Protein AF-A0A0B6Y2R8-F1 (afdb_monomer_lite)

Radius of gyration: 32.79 Å; chains: 1; bounding box: 65×23×87 Å

InterPro domains:
  IPR002777 Prefoldin beta-like [PF01920] (28-88)
  IPR009053 Prefoldin [G3DSA:1.10.287.370] (26-90)

Secondary structure (DSSP, 8-state):
-HHHHHHHHHHHHHHHHHHHHHHHHHHHHHHHHHHHHHHHHHHHHHHHHHHHHHHHHHHHHHHHHTS-TT--EEEEETTEEEEE-HHHH-

pLDDT: mean 90.96, std 8.88, range [57.44, 98.25]

Sequence (90 aa):
TWYKRLSKKMMQLQGNAKLEELQILYTEKLKAVDALQKESESFIKNKEQLETQKTENEMVQKEFELLDSDAVVYKLIGPSLLKQDLVESK

Organism: NCBI:txid1028688

Foldseek 3Di:
DVVVVVVVVVVVVVVVVVVVVVVVVVVVVVVVVVVVVVVVVVVVVVVVVVVVVVVVLVVVVVVLVVDDPPDWDWDDDPPDTDTDDSVVSD

Structure (mmCIF, N/CA/C/O backbone):
data_AF-A0A0B6Y2R8-F1
#
_entry.id   AF-A0A0B6Y2R8-F1
#
loop_
_atom_site.group_PDB
_atom_site.id
_atom_site.type_symbol
_atom_site.label_atom_id
_atom_site.label_alt_id
_atom_site.label_comp_id
_atom_site.label_asym_id
_atom_site.label_entity_id
_atom_site.label_seq_id
_atom_site.pdbx_PDB_ins_code
_atom_site.Cartn_x
_atom_site.Cartn_y
_atom_site.Cartn_z
_atom_site.occupancy
_atom_site.B_iso_or_equiv
_atom_site.auth_seq_id
_atom_site.auth_comp_id
_atom_site.auth_asym_id
_atom_site.auth_atom_id
_atom_site.pdbx_PDB_model_num
ATOM 1 N N . THR A 1 1 ? 37.456 2.190 -52.899 1.00 85.44 1 THR A N 1
ATOM 2 C CA . THR A 1 1 ? 36.297 2.066 -53.807 1.00 85.44 1 THR A CA 1
ATOM 3 C C . THR A 1 1 ? 35.019 2.418 -53.068 1.00 85.44 1 THR A C 1
ATOM 5 O O . THR A 1 1 ? 34.976 2.295 -51.845 1.00 85.44 1 THR A O 1
ATOM 8 N N . TRP A 1 2 ? 33.997 2.882 -53.789 1.00 88.00 2 TRP A N 1
ATOM 9 C CA . TRP A 1 2 ? 32.694 3.281 -53.239 1.00 88.00 2 TRP A CA 1
ATOM 10 C C . TRP A 1 2 ? 32.028 2.170 -52.405 1.00 88.00 2 TRP A C 1
ATOM 12 O O . TRP A 1 2 ? 31.524 2.446 -51.320 1.00 88.00 2 TRP A O 1
ATOM 22 N N . TYR A 1 3 ? 32.192 0.907 -52.815 1.00 89.25 3 TYR A N 1
ATOM 23 C CA . TYR A 1 3 ? 31.728 -0.273 -52.073 1.00 89.25 3 TYR A CA 1
ATOM 24 C C . TYR A 1 3 ? 32.228 -0.332 -50.617 1.00 89.25 3 TYR A C 1
ATOM 26 O O . TYR A 1 3 ? 31.440 -0.537 -49.698 1.00 89.25 3 TYR A O 1
ATOM 34 N N . LYS A 1 4 ? 33.522 -0.064 -50.370 1.00 94.81 4 LYS A N 1
ATOM 35 C CA . LYS A 1 4 ? 34.080 -0.063 -49.002 1.00 94.81 4 LYS A CA 1
ATOM 36 C C . LYS A 1 4 ? 33.469 1.041 -48.126 1.00 94.81 4 LYS A C 1
ATOM 38 O O . LYS A 1 4 ? 33.279 0.840 -46.931 1.00 94.81 4 LYS A O 1
ATOM 43 N N . ARG A 1 5 ? 33.150 2.203 -48.712 1.00 95.19 5 ARG A N 1
ATOM 44 C CA . ARG A 1 5 ? 32.504 3.320 -47.996 1.00 95.19 5 ARG A CA 1
ATOM 45 C C . ARG A 1 5 ? 31.042 3.004 -47.680 1.00 95.19 5 ARG A C 1
ATOM 47 O O . ARG A 1 5 ? 30.607 3.259 -46.562 1.00 95.19 5 ARG A O 1
ATOM 54 N N . LEU A 1 6 ? 30.321 2.415 -48.634 1.00 94.19 6 LEU A N 1
ATOM 55 C CA . LEU A 1 6 ? 28.940 1.979 -48.442 1.00 94.19 6 LEU A CA 1
ATOM 56 C C . LEU A 1 6 ? 28.844 0.902 -47.354 1.00 94.19 6 LEU A C 1
ATOM 58 O O . LEU A 1 6 ? 28.056 1.049 -46.429 1.00 94.19 6 LEU A O 1
ATOM 62 N N . SER A 1 7 ? 29.709 -0.113 -47.403 1.00 94.75 7 SER A N 1
ATOM 63 C CA . SER A 1 7 ? 29.780 -1.171 -46.387 1.00 94.75 7 SER A CA 1
ATOM 64 C C . SER A 1 7 ? 30.031 -0.613 -44.980 1.00 94.75 7 SER A C 1
ATOM 66 O O . SER A 1 7 ? 29.296 -0.945 -44.052 1.00 94.75 7 SER A O 1
ATOM 68 N N . LYS A 1 8 ? 30.988 0.316 -44.824 1.00 94.88 8 LYS A N 1
ATOM 69 C CA . LYS A 1 8 ? 31.245 0.979 -43.535 1.00 94.88 8 LYS A CA 1
ATOM 70 C C . LYS A 1 8 ? 30.026 1.761 -43.028 1.00 94.88 8 LYS A C 1
ATOM 72 O O . LYS A 1 8 ? 29.724 1.705 -41.840 1.00 94.88 8 LYS A O 1
ATOM 77 N N . LYS A 1 9 ? 29.313 2.461 -43.919 1.00 95.25 9 LYS A N 1
ATOM 78 C CA . LYS A 1 9 ? 28.099 3.213 -43.566 1.00 95.25 9 LYS A CA 1
ATOM 79 C C . LYS A 1 9 ? 26.955 2.285 -43.146 1.00 95.25 9 LYS A C 1
ATOM 81 O O . LYS A 1 9 ? 26.300 2.571 -42.154 1.00 95.25 9 LYS A O 1
ATOM 86 N N . MET A 1 10 ? 26.754 1.165 -43.840 1.00 92.81 10 MET A N 1
ATOM 87 C CA . MET A 1 10 ? 25.741 0.166 -43.472 1.00 92.81 10 MET A CA 1
ATOM 88 C C . MET A 1 10 ? 26.016 -0.439 -42.093 1.00 92.81 10 MET A C 1
ATOM 90 O O . MET A 1 10 ? 25.104 -0.532 -41.280 1.00 92.81 10 MET A O 1
ATOM 94 N N . MET A 1 11 ? 27.276 -0.767 -41.794 1.00 91.81 11 MET A N 1
ATOM 95 C CA . MET A 1 11 ? 27.662 -1.295 -40.483 1.00 91.81 11 MET A CA 1
ATOM 96 C C . MET A 1 11 ? 27.431 -0.274 -39.355 1.00 91.81 11 MET A C 1
ATOM 98 O O . MET A 1 11 ? 26.950 -0.635 -38.286 1.00 91.81 11 MET A O 1
ATOM 102 N N . GLN A 1 12 ? 27.716 1.011 -39.598 1.00 92.62 12 GLN A N 1
ATOM 103 C CA . GLN A 1 12 ? 27.412 2.086 -38.644 1.00 92.62 12 GLN A CA 1
ATOM 104 C C . GLN A 1 12 ? 25.905 2.279 -38.440 1.00 92.62 12 GLN A C 1
ATOM 106 O O . GLN A 1 12 ? 25.463 2.414 -37.305 1.00 92.62 12 GLN A O 1
ATOM 111 N N . LEU A 1 13 ? 25.112 2.255 -39.516 1.00 93.50 13 LEU A N 1
ATOM 112 C CA . LEU A 1 13 ? 23.653 2.360 -39.428 1.00 93.50 13 LEU A CA 1
ATOM 113 C C . LEU A 1 13 ? 23.049 1.192 -38.639 1.00 93.50 13 LEU A C 1
ATOM 115 O O . LEU A 1 13 ? 22.197 1.417 -37.788 1.00 93.50 13 LEU A O 1
ATOM 119 N N . GLN A 1 14 ? 23.536 -0.032 -38.861 1.00 88.88 14 GLN A N 1
ATOM 120 C CA . GLN A 1 14 ? 23.127 -1.204 -38.081 1.00 88.88 14 GLN A CA 1
ATOM 121 C C . GLN A 1 14 ? 23.508 -1.077 -36.599 1.00 88.88 14 GLN A C 1
ATOM 123 O O . GLN A 1 14 ? 22.706 -1.414 -35.732 1.00 88.88 14 GLN A O 1
ATOM 128 N N . GLY A 1 15 ? 24.705 -0.561 -36.300 1.00 90.81 15 GLY A N 1
ATOM 129 C CA . GLY A 1 15 ? 25.135 -0.293 -34.925 1.00 90.81 15 GLY A CA 1
ATOM 130 C C . GLY A 1 15 ? 24.254 0.740 -34.219 1.00 90.81 15 GLY A C 1
ATOM 131 O O . GLY A 1 15 ? 23.850 0.522 -33.080 1.00 90.81 15 GLY A O 1
ATOM 132 N N . ASN A 1 16 ? 23.902 1.826 -34.910 1.00 94.38 16 ASN A N 1
ATOM 133 C CA . ASN A 1 16 ? 23.039 2.875 -34.366 1.00 94.38 16 ASN A CA 1
ATOM 134 C C . ASN A 1 16 ? 21.603 2.384 -34.141 1.00 94.38 16 ASN A C 1
ATOM 136 O O . ASN A 1 16 ? 21.043 2.653 -33.085 1.00 94.38 16 ASN A O 1
ATOM 140 N N . ALA A 1 17 ? 21.036 1.622 -35.082 1.00 93.62 17 ALA A N 1
ATOM 141 C CA . ALA A 1 17 ? 19.693 1.058 -34.936 1.00 93.62 17 ALA A CA 1
ATOM 142 C C . ALA A 1 17 ? 19.593 0.137 -33.709 1.00 93.62 17 ALA A C 1
ATOM 144 O O . ALA A 1 17 ? 18.646 0.219 -32.933 1.00 93.62 17 ALA A O 1
ATOM 145 N N . LYS A 1 18 ? 20.616 -0.69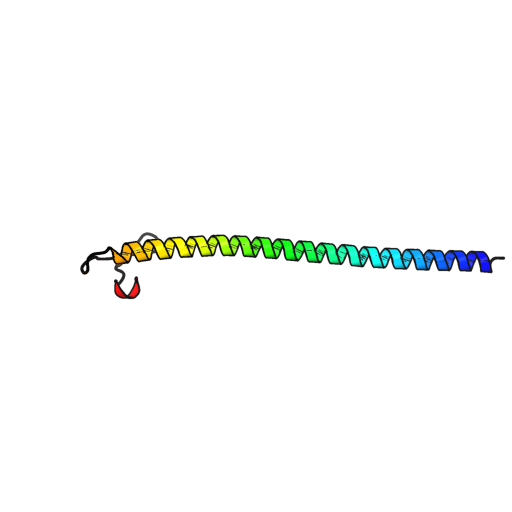6 -33.481 1.00 94.25 18 LYS A N 1
ATOM 146 C CA . LYS A 1 18 ? 20.665 -1.569 -32.304 1.00 94.25 18 LYS A CA 1
ATOM 147 C C . LYS A 1 18 ? 20.838 -0.794 -30.995 1.00 94.25 18 LYS A C 1
ATOM 149 O O . LYS A 1 18 ? 20.321 -1.207 -29.960 1.00 94.25 18 LYS A O 1
ATOM 154 N N . LEU A 1 19 ? 21.574 0.318 -31.024 1.00 94.00 19 LEU A N 1
ATOM 155 C CA . LEU A 1 19 ? 21.719 1.198 -29.865 1.00 94.00 19 LEU A CA 1
ATOM 156 C C . LEU A 1 19 ? 20.387 1.866 -29.499 1.00 94.00 19 LEU A C 1
ATOM 158 O O . LEU A 1 19 ? 20.053 1.940 -28.320 1.00 94.00 19 LEU A O 1
ATOM 162 N N . GLU A 1 20 ? 19.624 2.309 -30.495 1.00 94.75 20 GLU A N 1
ATOM 163 C CA . GLU A 1 20 ? 18.300 2.906 -30.305 1.00 94.75 20 GLU A CA 1
ATOM 164 C C . GLU A 1 20 ? 17.301 1.895 -29.721 1.00 94.75 20 GLU A C 1
ATOM 166 O O . GLU A 1 20 ? 16.616 2.194 -28.744 1.00 94.75 20 GLU A O 1
ATOM 171 N N . GLU A 1 21 ? 17.293 0.659 -30.226 1.00 95.56 21 GLU A N 1
ATOM 172 C CA . GLU A 1 21 ? 16.467 -0.428 -29.685 1.00 95.56 21 GLU A CA 1
ATOM 173 C C . GLU A 1 21 ? 16.775 -0.706 -28.202 1.00 95.56 21 GLU A C 1
ATOM 175 O O . GLU A 1 21 ? 15.867 -0.813 -27.374 1.00 95.56 21 GLU A O 1
ATOM 180 N N . LEU A 1 22 ? 18.061 -0.754 -27.838 1.00 96.81 22 LEU A N 1
ATOM 181 C CA . LEU A 1 22 ? 18.492 -0.930 -26.448 1.00 96.81 22 LEU A CA 1
ATOM 182 C C . LEU A 1 22 ? 18.050 0.229 -25.548 1.00 96.81 22 LEU A C 1
ATOM 184 O O . LEU A 1 22 ? 17.681 -0.002 -24.396 1.00 96.81 22 LEU A O 1
ATOM 188 N N . GLN A 1 23 ? 18.072 1.463 -26.055 1.00 95.31 23 GLN A N 1
ATOM 189 C CA . GLN A 1 23 ? 17.605 2.630 -25.309 1.00 95.31 23 GLN A CA 1
ATOM 190 C C . GLN A 1 23 ? 16.101 2.559 -25.050 1.00 95.31 23 GLN A C 1
ATOM 192 O O . GLN A 1 23 ? 15.677 2.770 -23.914 1.00 95.31 23 GLN A O 1
ATOM 197 N N . ILE A 1 24 ? 15.305 2.209 -26.063 1.00 97.06 24 ILE A N 1
ATOM 198 C CA . ILE A 1 24 ? 13.854 2.045 -25.917 1.00 97.06 24 ILE A CA 1
ATOM 199 C C . ILE A 1 24 ? 13.565 0.987 -24.853 1.00 97.06 24 ILE A C 1
ATOM 201 O O . ILE A 1 24 ? 12.898 1.292 -23.862 1.00 97.06 24 ILE A O 1
ATOM 205 N N . LEU A 1 25 ? 14.165 -0.200 -24.981 1.00 97.25 25 LEU A N 1
ATOM 206 C CA . LEU A 1 25 ? 13.989 -1.284 -24.017 1.00 97.25 25 LEU A CA 1
ATOM 207 C C . LEU A 1 25 ? 14.361 -0.845 -22.596 1.00 97.25 25 LEU A C 1
ATOM 209 O O . LEU A 1 25 ? 13.633 -1.126 -21.646 1.00 97.25 25 LEU A O 1
ATOM 213 N N . TYR A 1 26 ? 15.476 -0.132 -22.435 1.00 97.12 26 TYR A N 1
ATOM 214 C CA . TYR A 1 26 ? 15.901 0.362 -21.130 1.00 97.12 26 TYR A CA 1
ATOM 215 C C . TYR A 1 26 ? 14.884 1.342 -20.531 1.00 97.12 26 TYR A C 1
ATOM 217 O O . TYR A 1 26 ? 14.495 1.196 -19.372 1.00 97.12 26 TYR A O 1
ATOM 225 N N . THR A 1 27 ? 14.386 2.297 -21.321 1.00 97.00 27 THR A N 1
ATOM 226 C CA . THR A 1 27 ? 13.371 3.252 -20.849 1.00 97.00 27 THR A CA 1
ATOM 227 C C . THR A 1 27 ? 12.049 2.579 -20.484 1.00 97.00 27 THR A C 1
ATOM 229 O O . THR A 1 27 ? 11.413 2.972 -19.509 1.00 97.00 27 THR A O 1
ATOM 232 N N . GLU A 1 28 ? 11.641 1.540 -21.213 1.00 97.81 28 GLU A N 1
ATOM 233 C CA . GLU A 1 28 ? 10.452 0.750 -20.887 1.00 97.81 28 GLU A CA 1
ATOM 234 C C . GLU A 1 28 ? 10.621 -0.014 -19.575 1.00 97.81 28 GLU A C 1
ATOM 236 O O . GLU A 1 28 ? 9.720 -0.012 -18.735 1.00 97.81 28 GLU A O 1
ATOM 241 N N . LYS A 1 29 ? 11.792 -0.625 -19.361 1.00 97.50 29 LYS A N 1
ATOM 242 C CA . LYS A 1 29 ? 12.097 -1.319 -18.106 1.00 97.50 29 LYS A CA 1
ATOM 243 C C . LYS A 1 29 ? 12.104 -0.363 -16.918 1.00 97.50 29 LYS A C 1
ATOM 245 O O . LYS A 1 29 ? 11.543 -0.715 -15.886 1.00 97.50 29 LYS A O 1
ATOM 250 N N . LEU A 1 30 ? 12.650 0.843 -17.071 1.00 97.81 30 LEU A N 1
ATOM 251 C CA . LEU A 1 30 ? 12.595 1.864 -16.020 1.00 97.81 30 LEU A CA 1
ATOM 252 C C . LEU A 1 30 ? 11.155 2.262 -15.683 1.00 97.81 30 LEU A C 1
ATOM 254 O O . LEU A 1 30 ? 10.781 2.251 -14.516 1.00 97.81 30 LEU A O 1
ATOM 258 N N . LYS A 1 31 ? 10.312 2.507 -16.694 1.00 98.00 31 LYS A N 1
ATOM 259 C CA . LYS A 1 31 ? 8.888 2.812 -16.471 1.00 98.00 31 LYS A CA 1
ATOM 260 C C . LYS A 1 31 ? 8.159 1.694 -15.724 1.00 98.00 31 LYS A C 1
ATOM 262 O O . LYS A 1 31 ? 7.316 1.978 -14.878 1.00 98.00 31 LYS A O 1
ATOM 267 N N . ALA A 1 32 ? 8.467 0.436 -16.037 1.00 97.81 32 ALA A N 1
ATOM 268 C CA . ALA A 1 32 ? 7.876 -0.708 -15.350 1.00 97.81 32 ALA A CA 1
ATOM 269 C C . ALA A 1 32 ? 8.303 -0.777 -13.874 1.00 97.81 32 ALA A C 1
ATOM 271 O O . ALA A 1 32 ? 7.467 -1.035 -13.011 1.00 97.81 32 ALA A O 1
ATOM 272 N N . VAL A 1 33 ? 9.578 -0.504 -13.577 1.00 98.00 33 VAL A N 1
ATOM 273 C CA . VAL A 1 33 ? 10.083 -0.442 -12.197 1.00 98.00 33 VAL A CA 1
ATOM 274 C C . VAL A 1 33 ? 9.405 0.688 -11.420 1.00 98.00 33 VAL A C 1
ATOM 276 O O . VAL A 1 33 ? 8.906 0.444 -10.324 1.00 98.00 33 VAL A O 1
ATOM 279 N N . ASP A 1 34 ? 9.295 1.882 -12.005 1.00 98.00 34 ASP A N 1
ATOM 280 C CA . ASP A 1 34 ? 8.628 3.024 -11.368 1.00 98.00 34 ASP A CA 1
ATOM 281 C C . ASP A 1 34 ? 7.149 2.736 -11.062 1.00 98.00 34 ASP A C 1
ATOM 283 O O . ASP A 1 34 ? 6.624 3.151 -10.026 1.00 98.00 34 ASP A O 1
ATOM 287 N N . ALA A 1 35 ? 6.456 2.025 -11.957 1.00 97.81 35 ALA A N 1
ATOM 288 C CA . ALA A 1 35 ? 5.064 1.633 -11.752 1.00 97.81 35 ALA A CA 1
ATOM 289 C C . ALA A 1 35 ? 4.918 0.647 -10.582 1.00 97.81 35 ALA A C 1
ATOM 291 O O . ALA A 1 35 ? 4.090 0.870 -9.698 1.00 97.81 35 ALA A O 1
ATOM 292 N N . LEU A 1 36 ? 5.762 -0.389 -10.539 1.00 97.94 36 LEU A N 1
ATOM 293 C CA . LEU A 1 36 ? 5.773 -1.371 -9.450 1.00 97.94 36 LEU A CA 1
ATOM 294 C C . LEU A 1 36 ? 6.123 -0.731 -8.104 1.00 97.94 36 LEU A C 1
ATOM 296 O O . LEU A 1 36 ? 5.534 -1.079 -7.083 1.00 97.94 36 LEU A O 1
ATOM 300 N N . GLN A 1 37 ? 7.049 0.230 -8.091 1.00 97.81 37 GLN A N 1
ATOM 301 C CA . GLN A 1 37 ? 7.402 0.946 -6.870 1.00 97.81 37 GLN A CA 1
ATOM 302 C C . GLN A 1 37 ? 6.205 1.729 -6.316 1.00 97.81 37 GLN A C 1
ATOM 304 O O . GLN A 1 37 ? 5.890 1.609 -5.132 1.00 97.81 37 GLN A O 1
ATOM 309 N N . LYS A 1 38 ? 5.486 2.470 -7.168 1.00 98.19 38 LYS A N 1
ATOM 310 C CA . LYS A 1 38 ? 4.278 3.209 -6.760 1.00 98.19 38 LYS A CA 1
ATOM 311 C C . LYS A 1 38 ? 3.184 2.287 -6.233 1.00 98.19 38 LYS A C 1
ATOM 313 O O . LYS A 1 38 ? 2.510 2.618 -5.260 1.00 98.19 38 LYS A O 1
ATOM 318 N N . GLU A 1 39 ? 3.005 1.136 -6.869 1.00 97.94 39 GLU A N 1
ATOM 319 C CA . GLU A 1 39 ? 2.040 0.136 -6.423 1.00 97.94 39 GLU A CA 1
ATOM 320 C C . GLU A 1 39 ? 2.424 -0.426 -5.045 1.00 97.94 39 GLU A C 1
ATOM 322 O O . GLU A 1 39 ? 1.595 -0.468 -4.136 1.00 97.94 39 GLU A O 1
ATOM 327 N N . SER A 1 40 ? 3.704 -0.754 -4.842 1.00 97.69 40 SER A N 1
ATOM 328 C CA . SER A 1 40 ? 4.229 -1.191 -3.546 1.00 97.69 40 SER A CA 1
ATOM 329 C C . SER A 1 40 ? 4.013 -0.145 -2.450 1.00 97.69 40 SER A C 1
ATOM 331 O O . SER A 1 40 ? 3.598 -0.489 -1.345 1.00 97.69 40 SER A O 1
ATOM 333 N N . GLU A 1 41 ? 4.261 1.134 -2.734 1.00 98.25 41 GLU A N 1
ATOM 334 C CA . GLU A 1 41 ? 4.012 2.229 -1.789 1.00 98.25 41 GLU A CA 1
ATOM 335 C C . GLU A 1 41 ? 2.525 2.336 -1.423 1.00 98.25 41 GLU A C 1
ATOM 337 O O . GLU A 1 41 ? 2.184 2.561 -0.260 1.00 98.25 41 GLU A O 1
ATOM 342 N N . SER A 1 42 ? 1.625 2.128 -2.389 1.00 97.81 42 SER A N 1
ATOM 343 C CA . SER A 1 42 ? 0.185 2.074 -2.127 1.00 97.81 42 SER A CA 1
ATOM 344 C C . SER A 1 42 ? -0.193 0.887 -1.240 1.00 97.81 42 SER A C 1
ATOM 346 O O . SER A 1 42 ? -1.004 1.044 -0.328 1.00 97.81 42 SER A O 1
ATOM 348 N N . PHE A 1 43 ? 0.386 -0.294 -1.474 1.00 97.56 43 PHE A N 1
ATOM 349 C CA . PHE A 1 43 ? 0.133 -1.471 -0.642 1.00 97.56 43 PHE A CA 1
ATOM 350 C C . PHE A 1 43 ? 0.607 -1.277 0.796 1.00 97.56 43 PHE A C 1
ATOM 352 O O . PHE A 1 43 ? -0.105 -1.664 1.720 1.00 97.56 43 PHE A O 1
ATOM 359 N N . ILE A 1 44 ? 1.771 -0.653 0.992 1.00 98.12 44 ILE A N 1
ATOM 360 C CA . ILE A 1 44 ? 2.299 -0.353 2.328 1.00 98.12 44 ILE A CA 1
ATOM 361 C C . ILE A 1 44 ? 1.332 0.559 3.086 1.00 98.12 44 ILE A C 1
ATOM 363 O O . ILE A 1 44 ? 0.928 0.213 4.192 1.00 98.12 44 ILE A O 1
ATOM 367 N N . LYS A 1 45 ? 0.875 1.654 2.467 1.00 97.75 45 LYS A N 1
ATOM 368 C CA . LYS A 1 45 ? -0.091 2.575 3.090 1.00 97.75 45 LYS A CA 1
ATOM 369 C C . LYS A 1 45 ? -1.399 1.883 3.466 1.00 97.75 45 LYS A C 1
ATOM 371 O O . LYS A 1 45 ? -1.895 2.052 4.577 1.00 97.75 45 LYS A O 1
ATOM 376 N N . ASN A 1 46 ? -1.940 1.067 2.561 1.00 97.62 46 ASN A N 1
ATOM 377 C CA . ASN A 1 46 ? -3.161 0.309 2.832 1.00 97.62 46 ASN A CA 1
ATOM 378 C C . ASN A 1 46 ? -2.961 -0.678 3.989 1.00 97.62 46 ASN A C 1
ATOM 380 O O . ASN A 1 46 ? -3.837 -0.817 4.838 1.00 97.62 46 ASN A O 1
ATOM 384 N N . LYS A 1 47 ? -1.800 -1.338 4.054 1.00 97.94 47 LYS A N 1
ATOM 385 C CA . LYS A 1 47 ? -1.462 -2.240 5.154 1.00 97.94 47 LYS A CA 1
ATOM 386 C C . LYS A 1 47 ? -1.383 -1.493 6.485 1.00 97.94 47 LYS A C 1
ATOM 388 O O . LYS A 1 47 ? -1.981 -1.948 7.449 1.00 97.94 47 LYS A O 1
ATOM 393 N N . GLU A 1 48 ? -0.691 -0.358 6.541 1.00 98.06 48 GLU A N 1
ATOM 394 C CA . GLU A 1 48 ? -0.588 0.466 7.755 1.00 98.06 48 GLU A CA 1
ATOM 395 C C . GLU A 1 48 ? -1.966 0.913 8.261 1.00 98.06 48 GLU A C 1
ATOM 397 O O . GLU A 1 48 ? -2.256 0.823 9.456 1.00 98.06 48 GLU A O 1
ATOM 402 N N . GLN A 1 49 ? -2.850 1.325 7.348 1.00 97.62 49 GLN A N 1
ATOM 403 C CA . GLN A 1 49 ? -4.224 1.683 7.690 1.00 97.62 49 GLN A CA 1
ATOM 404 C C . GLN A 1 49 ? -5.008 0.487 8.247 1.00 97.62 49 GLN A C 1
ATOM 406 O O . GLN A 1 49 ? -5.684 0.623 9.266 1.00 97.62 49 GLN A O 1
ATOM 411 N N . LEU A 1 50 ? -4.915 -0.683 7.609 1.00 97.88 50 LEU A N 1
ATOM 412 C CA . LEU A 1 50 ? -5.614 -1.891 8.054 1.00 97.88 50 LEU A CA 1
ATOM 413 C C . LEU A 1 50 ? -5.104 -2.392 9.408 1.00 97.88 50 LEU A C 1
ATOM 415 O O . LEU A 1 50 ? -5.910 -2.786 10.245 1.00 97.88 50 LEU A O 1
ATOM 419 N N . GLU A 1 51 ? -3.794 -2.349 9.651 1.00 97.69 51 GLU A N 1
ATOM 420 C CA . GLU A 1 51 ? -3.211 -2.700 10.953 1.00 97.69 51 GLU A CA 1
ATOM 421 C C . GLU A 1 51 ? -3.684 -1.744 12.053 1.00 97.69 51 GLU A C 1
ATOM 423 O O . GLU A 1 51 ? -4.009 -2.182 13.156 1.00 97.69 51 GLU A O 1
ATOM 428 N N . THR A 1 52 ? -3.800 -0.450 11.743 1.00 97.19 52 THR A N 1
ATOM 429 C CA . THR A 1 52 ? -4.341 0.546 12.681 1.00 97.19 52 THR A CA 1
ATOM 430 C C . THR A 1 52 ? -5.799 0.235 13.016 1.00 97.19 52 THR A C 1
ATOM 432 O O . THR A 1 52 ? -6.136 0.085 14.187 1.00 97.19 52 THR A O 1
ATOM 435 N N . GLN A 1 53 ? -6.646 0.030 12.000 1.00 96.81 53 GLN A N 1
ATOM 436 C CA . GLN A 1 53 ? -8.056 -0.332 12.191 1.00 96.81 53 GLN A CA 1
ATOM 437 C C . GLN A 1 53 ? -8.217 -1.640 12.969 1.00 96.81 53 GLN A C 1
ATOM 439 O O . GLN A 1 53 ? -9.073 -1.749 13.841 1.00 96.81 53 GLN A O 1
ATOM 444 N N . LYS A 1 54 ? -7.385 -2.642 12.673 1.00 96.12 54 LYS A N 1
ATOM 445 C CA . LYS A 1 54 ? -7.390 -3.918 13.384 1.00 96.12 54 LYS A CA 1
ATOM 446 C C . LYS A 1 54 ? -7.016 -3.730 14.852 1.00 96.12 54 LYS A C 1
ATOM 448 O O . LYS A 1 54 ? -7.713 -4.249 15.713 1.00 96.12 54 LYS A O 1
ATOM 453 N N . THR A 1 55 ? -5.963 -2.965 15.130 1.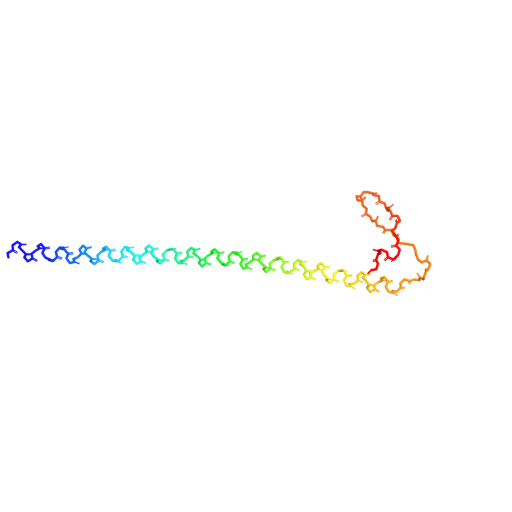00 96.38 55 THR A N 1
ATOM 454 C CA . THR A 1 55 ? -5.522 -2.682 16.502 1.00 96.38 55 THR A CA 1
ATOM 455 C C . THR A 1 55 ? -6.604 -1.936 17.282 1.00 96.38 55 THR A C 1
ATOM 457 O O . THR A 1 55 ? -6.897 -2.298 18.417 1.00 96.38 55 THR A O 1
ATOM 460 N N . GLU A 1 56 ? -7.245 -0.933 16.675 1.00 94.44 56 GLU A N 1
ATOM 461 C CA . GLU A 1 56 ? -8.381 -0.219 17.272 1.00 94.44 56 GLU A CA 1
ATOM 462 C C . GLU A 1 56 ? -9.551 -1.162 17.572 1.00 94.44 56 GLU A C 1
ATOM 464 O O . GLU A 1 56 ? -10.065 -1.158 18.689 1.00 94.44 56 GLU A O 1
ATOM 469 N N . ASN A 1 57 ? -9.922 -2.022 16.621 1.00 92.44 57 ASN A N 1
ATOM 470 C CA . ASN A 1 57 ? -10.993 -3.000 16.809 1.00 92.44 57 ASN A CA 1
ATOM 471 C C . ASN A 1 57 ? -10.668 -4.004 17.927 1.00 92.44 57 ASN A C 1
ATOM 473 O O . ASN A 1 57 ? -11.529 -4.293 18.752 1.00 92.44 57 ASN A O 1
ATOM 477 N N . GLU A 1 58 ? -9.432 -4.505 17.993 1.00 94.06 58 GLU A N 1
ATOM 478 C CA . GLU A 1 58 ? -8.986 -5.410 19.059 1.00 94.06 58 GLU A CA 1
ATOM 479 C C . GLU A 1 58 ? -8.997 -4.731 20.435 1.00 94.06 58 GLU A C 1
ATOM 481 O O . GLU A 1 58 ? -9.341 -5.363 21.433 1.00 94.06 58 GLU A O 1
ATOM 486 N N . MET A 1 59 ? -8.634 -3.446 20.516 1.00 92.31 59 MET A N 1
ATOM 487 C CA . MET A 1 59 ? -8.739 -2.678 21.761 1.00 92.31 59 MET A CA 1
ATOM 488 C C . MET A 1 5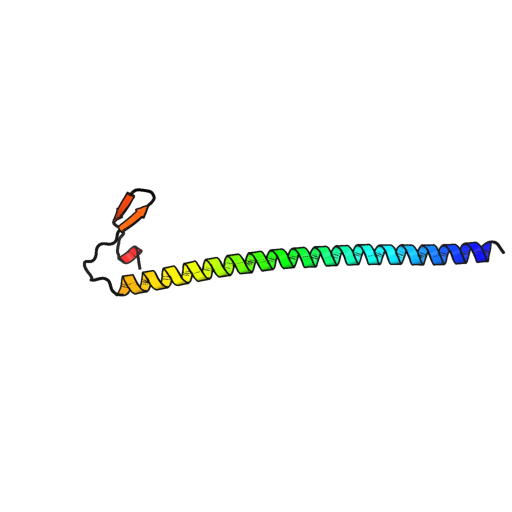9 ? -10.199 -2.506 22.181 1.00 92.31 59 MET A C 1
ATOM 490 O O . MET A 1 59 ? -10.535 -2.786 23.326 1.00 92.31 59 MET A O 1
ATOM 494 N N . VAL A 1 60 ? -11.076 -2.117 21.254 1.00 90.12 60 VAL A N 1
ATOM 495 C CA . VAL A 1 60 ? -12.515 -1.973 21.516 1.00 90.12 60 VAL A CA 1
ATOM 496 C C . VAL A 1 60 ? -13.124 -3.298 21.980 1.00 90.12 60 VAL A C 1
ATOM 498 O O . VAL A 1 60 ? -13.883 -3.314 22.944 1.00 90.12 60 VAL A O 1
ATOM 501 N N . GLN A 1 61 ? -12.750 -4.419 21.359 1.00 88.88 61 GLN A N 1
ATOM 502 C CA . GLN A 1 61 ? -13.214 -5.745 21.767 1.00 88.88 61 GLN A CA 1
ATOM 503 C C . GLN A 1 61 ? -12.789 -6.090 23.202 1.00 88.88 61 GLN A C 1
ATOM 505 O O . GLN A 1 61 ? -13.607 -6.586 23.973 1.00 88.88 61 GLN A O 1
ATOM 510 N N . LYS A 1 62 ? -11.549 -5.773 23.592 1.00 89.44 62 LYS A N 1
ATOM 511 C CA . LYS A 1 62 ? -11.080 -5.962 24.976 1.00 89.44 62 LYS A CA 1
ATOM 512 C C . LYS A 1 62 ? -11.865 -5.113 25.973 1.00 89.44 62 LYS A C 1
ATOM 514 O O . LYS A 1 62 ? -12.202 -5.601 27.044 1.00 89.44 62 LYS A O 1
ATOM 519 N N . GLU A 1 63 ? -12.205 -3.875 25.625 1.00 88.19 63 GLU A N 1
ATOM 520 C CA . GLU A 1 63 ? -13.073 -3.039 26.466 1.00 88.19 63 GLU A CA 1
ATOM 521 C C . GLU A 1 63 ? -14.489 -3.637 26.581 1.00 88.19 63 GLU A C 1
ATOM 523 O O . GLU A 1 63 ? -15.066 -3.659 27.667 1.00 88.19 63 GLU A O 1
ATOM 528 N N . PHE A 1 64 ? -15.034 -4.213 25.500 1.00 85.88 64 PHE A N 1
ATOM 529 C CA . PHE A 1 64 ? -16.315 -4.936 25.530 1.00 85.88 64 PHE A CA 1
ATOM 530 C C . PHE A 1 64 ? -16.298 -6.177 26.436 1.00 85.88 64 PHE A C 1
ATOM 532 O O . PHE A 1 64 ? -17.343 -6.549 26.974 1.00 85.88 64 PHE A O 1
ATOM 539 N N . GLU A 1 65 ? -15.151 -6.837 26.602 1.00 85.62 65 GLU A N 1
ATOM 540 C CA . GLU A 1 65 ? -14.992 -7.964 27.532 1.00 85.62 65 GLU A CA 1
ATOM 541 C C . GLU A 1 65 ? -15.048 -7.527 29.003 1.00 85.62 65 GLU A C 1
ATOM 543 O O . GLU A 1 65 ? -15.414 -8.336 29.855 1.00 85.62 65 GLU A O 1
ATOM 548 N N . LEU A 1 66 ? -14.730 -6.262 29.298 1.00 87.38 66 LEU A N 1
ATOM 549 C CA . LEU A 1 66 ? -14.766 -5.686 30.646 1.00 87.38 66 LEU A CA 1
ATOM 550 C C . LEU A 1 66 ? -16.139 -5.117 31.037 1.00 87.38 66 LEU A C 1
ATOM 552 O O . LEU A 1 66 ? -16.323 -4.738 32.192 1.00 87.38 66 LEU A O 1
ATOM 556 N N . LEU A 1 67 ? -17.092 -5.032 30.104 1.00 85.44 67 LEU A N 1
ATOM 557 C CA . LEU A 1 67 ? -18.429 -4.511 30.388 1.00 85.44 67 LEU A CA 1
ATOM 558 C C . LEU A 1 67 ? -19.249 -5.468 31.260 1.00 85.44 67 LEU A C 1
ATOM 560 O O . LEU A 1 67 ? -19.287 -6.679 31.026 1.00 85.44 67 LEU A O 1
ATOM 564 N N . ASP A 1 68 ? -19.988 -4.889 32.206 1.00 82.75 68 ASP A N 1
ATOM 565 C CA . ASP A 1 68 ? -20.979 -5.606 33.004 1.00 82.75 68 ASP A CA 1
ATOM 566 C C . ASP A 1 68 ? -22.090 -6.197 32.120 1.00 82.75 68 ASP A C 1
ATOM 568 O O . ASP A 1 68 ? -2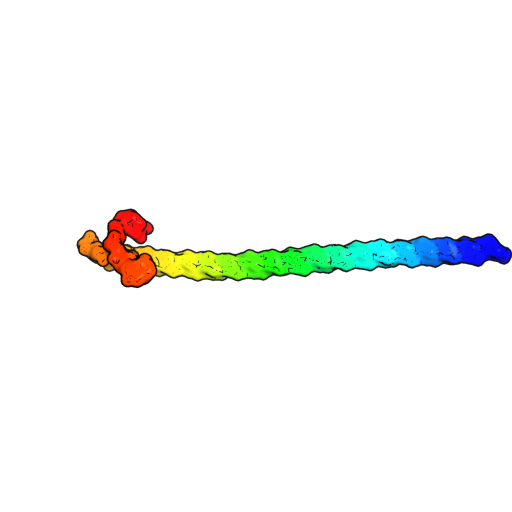2.426 -5.679 31.052 1.00 82.75 68 ASP A O 1
ATOM 572 N N . SER A 1 69 ? -22.700 -7.297 32.570 1.00 78.19 69 SER A N 1
ATOM 573 C CA . SER A 1 69 ? -23.713 -8.029 31.794 1.00 78.19 69 SER A CA 1
ATOM 574 C C . SER A 1 69 ? -24.987 -7.229 31.485 1.00 78.19 69 SER A C 1
ATOM 576 O O . SER A 1 69 ? -25.748 -7.619 30.602 1.00 78.19 69 SER A O 1
ATOM 578 N N . ASP A 1 70 ? -25.236 -6.139 32.211 1.00 81.62 70 ASP A N 1
ATOM 579 C CA . ASP A 1 70 ? -26.362 -5.217 32.040 1.00 81.62 70 ASP A CA 1
ATOM 580 C C . ASP A 1 70 ? -25.963 -3.876 31.392 1.00 81.62 70 ASP A C 1
ATOM 582 O O . ASP A 1 70 ? -26.803 -2.981 31.253 1.00 81.62 70 ASP A O 1
ATOM 586 N N . ALA A 1 71 ? -24.707 -3.733 30.953 1.00 83.50 71 ALA A N 1
ATOM 587 C CA . ALA A 1 71 ? -24.225 -2.526 30.295 1.00 83.50 71 ALA A CA 1
ATOM 588 C C . ALA A 1 71 ? -25.012 -2.224 29.006 1.00 83.50 71 ALA A C 1
ATOM 590 O O . ALA A 1 71 ? -25.354 -3.110 28.223 1.00 83.50 71 ALA A O 1
ATOM 591 N N . VAL A 1 72 ? -25.284 -0.941 28.748 1.00 82.44 72 VAL A N 1
ATOM 592 C CA . VAL A 1 72 ? -25.996 -0.499 27.539 1.00 82.44 72 VAL A CA 1
ATOM 593 C C . VAL A 1 72 ? -25.041 0.227 26.603 1.00 82.44 72 VAL A C 1
ATOM 595 O O . VAL A 1 72 ? -24.485 1.266 26.952 1.00 82.44 72 VAL A O 1
ATOM 598 N N . VAL A 1 73 ? -24.896 -0.302 25.391 1.00 86.19 73 VAL A N 1
ATOM 599 C CA . VAL A 1 73 ? -23.972 0.209 24.375 1.00 86.19 73 VAL A CA 1
ATOM 600 C C . VAL A 1 73 ? -24.731 1.078 23.377 1.00 86.19 73 VAL A C 1
ATOM 602 O O . VAL A 1 73 ? -25.842 0.750 22.953 1.00 86.19 73 VAL A O 1
ATOM 605 N N . TYR A 1 74 ? -24.119 2.193 22.984 1.00 88.06 74 TYR A N 1
ATOM 606 C CA . TYR A 1 74 ? -24.653 3.093 21.967 1.00 88.06 74 TYR A CA 1
ATOM 607 C C . TYR A 1 74 ? -23.625 3.302 20.857 1.00 88.06 74 TYR A C 1
ATOM 609 O O . TYR A 1 74 ? -22.445 3.514 21.123 1.00 88.06 74 TYR A O 1
ATOM 617 N N . LYS A 1 75 ? -24.087 3.293 19.607 1.00 88.31 75 LYS A N 1
ATOM 618 C CA . LYS A 1 75 ? -23.293 3.600 18.419 1.00 88.31 75 LYS A CA 1
ATOM 619 C C . LYS A 1 75 ? -23.610 5.008 17.929 1.00 88.31 75 LYS A C 1
ATOM 621 O O . LYS A 1 75 ? -24.774 5.351 17.721 1.00 88.31 75 LYS A O 1
ATOM 626 N N . LEU A 1 76 ? -22.576 5.820 17.722 1.00 88.00 76 LEU A N 1
ATOM 627 C CA . LEU A 1 76 ? -22.708 7.145 17.117 1.00 88.00 76 LEU A CA 1
ATOM 628 C C . LEU A 1 76 ? -22.805 7.016 15.591 1.00 88.00 76 LEU A C 1
ATOM 630 O O . LEU A 1 76 ? -21.895 6.496 14.948 1.00 88.00 76 LEU A O 1
ATOM 634 N N . ILE A 1 77 ? -23.900 7.505 15.010 1.00 88.75 77 ILE A N 1
ATOM 635 C CA . ILE A 1 77 ? -24.104 7.605 13.562 1.00 88.75 77 ILE A CA 1
ATOM 636 C C . ILE A 1 77 ? -24.437 9.063 13.233 1.00 88.75 77 ILE A C 1
ATOM 638 O O . ILE A 1 77 ? -25.523 9.560 13.539 1.00 88.75 77 ILE A O 1
ATOM 642 N N . GLY A 1 78 ? -23.479 9.771 12.626 1.00 91.44 78 GLY A N 1
ATOM 643 C CA . GLY A 1 78 ? -23.596 11.211 12.387 1.00 91.44 78 GLY A CA 1
ATOM 644 C C . GLY A 1 78 ? -23.747 11.983 13.710 1.00 91.44 78 GLY A C 1
ATOM 645 O O . GLY A 1 78 ? -22.922 11.793 14.601 1.00 91.44 78 GLY A O 1
ATOM 646 N N . PRO A 1 79 ? -24.774 12.841 13.874 1.00 92.94 79 PRO A N 1
ATOM 647 C CA . PRO A 1 79 ? -25.016 13.574 15.118 1.00 92.94 79 PRO A CA 1
ATOM 648 C C . PRO A 1 79 ? -25.849 12.798 16.160 1.00 92.94 79 PRO A C 1
ATOM 650 O O . PRO A 1 79 ? -26.237 13.381 17.169 1.00 92.94 79 PRO A O 1
ATOM 653 N N . SER A 1 80 ? -26.197 11.526 15.925 1.00 87.88 80 SER A N 1
ATOM 654 C CA . SER A 1 80 ? -27.157 10.785 16.761 1.00 87.88 80 SER A CA 1
ATOM 655 C C . SER A 1 80 ? -26.584 9.490 17.340 1.00 87.88 80 SER A C 1
ATOM 657 O O . SER A 1 80 ? -25.818 8.791 16.682 1.00 87.88 80 SER A O 1
ATOM 659 N N . LEU A 1 81 ? -26.992 9.157 18.571 1.00 90.38 81 LEU A N 1
ATOM 660 C CA . LEU A 1 81 ? -26.640 7.915 19.266 1.00 90.38 81 LEU A CA 1
ATOM 661 C C . LEU A 1 81 ? -27.783 6.904 19.153 1.00 90.38 81 LEU A C 1
ATOM 663 O O . LEU A 1 81 ? -28.921 7.202 19.513 1.00 90.38 81 LEU A O 1
ATOM 667 N N . LEU A 1 82 ? -27.474 5.701 18.680 1.00 87.88 82 LEU A N 1
ATOM 668 C CA . LEU A 1 82 ? -28.419 4.597 18.539 1.00 87.88 82 LEU A CA 1
ATOM 669 C C . LEU A 1 82 ? -28.036 3.481 19.503 1.00 87.88 82 LEU A C 1
ATOM 671 O O . LEU A 1 82 ? -26.870 3.099 19.568 1.00 87.88 82 LEU A O 1
ATOM 675 N N . LYS A 1 83 ? -29.008 2.961 20.257 1.00 86.81 83 LYS A N 1
ATOM 676 C CA . LYS A 1 83 ? -28.785 1.799 21.123 1.00 86.81 83 LYS A CA 1
ATOM 677 C C . LYS A 1 83 ? -28.415 0.602 20.243 1.00 86.81 83 LYS A C 1
ATOM 679 O O . LYS A 1 83 ? -29.137 0.303 19.295 1.00 86.81 83 LYS A O 1
ATOM 684 N N . GLN A 1 84 ? -27.298 -0.043 20.553 1.00 79.94 84 GLN A N 1
ATOM 685 C CA . GLN A 1 84 ? -26.748 -1.168 19.805 1.00 79.94 84 GLN A CA 1
ATOM 686 C C . GLN A 1 84 ? -26.831 -2.420 20.685 1.00 79.94 84 GLN A C 1
ATOM 688 O O . GLN A 1 84 ? -26.539 -2.356 21.881 1.00 79.94 84 GLN A O 1
ATOM 693 N N . ASP A 1 85 ? -27.263 -3.544 20.113 1.00 72.88 85 ASP A N 1
ATOM 694 C CA . ASP A 1 85 ? -27.387 -4.792 20.865 1.00 72.88 85 ASP A CA 1
ATOM 695 C C . ASP A 1 85 ? -26.000 -5.379 21.182 1.00 72.88 85 ASP A C 1
ATOM 697 O O . ASP A 1 85 ? -25.115 -5.411 20.322 1.00 72.88 85 ASP A O 1
ATOM 701 N N . LEU A 1 86 ? -25.793 -5.842 22.420 1.00 68.50 86 LEU A N 1
ATOM 702 C CA . LEU A 1 86 ? -24.487 -6.319 22.910 1.00 68.50 86 LEU A CA 1
ATOM 703 C C . LEU A 1 86 ? -23.989 -7.557 22.149 1.00 68.50 86 LEU A C 1
ATOM 705 O O . LEU A 1 86 ? -22.786 -7.732 21.983 1.00 68.50 86 LEU A O 1
ATOM 709 N N . VAL A 1 87 ? -24.911 -8.400 21.677 1.00 64.50 87 VAL A N 1
ATOM 710 C CA . VAL A 1 87 ? -24.602 -9.633 20.933 1.00 64.50 87 VAL A CA 1
ATOM 711 C C . VAL A 1 87 ? -24.172 -9.340 19.491 1.00 64.50 87 VAL A C 1
ATOM 713 O O . VAL A 1 87 ? -23.348 -10.068 18.956 1.00 64.50 87 VAL A O 1
ATOM 716 N N . GLU A 1 88 ? -24.676 -8.264 18.877 1.00 60.12 88 GLU A N 1
ATOM 717 C CA . GLU A 1 88 ? -24.225 -7.796 17.5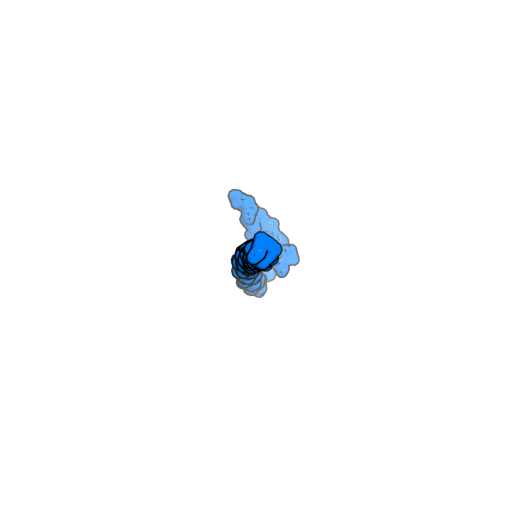53 1.00 60.12 88 GLU A CA 1
ATOM 718 C C . GLU A 1 88 ? -22.972 -6.903 17.626 1.00 60.12 88 GLU A C 1
ATOM 720 O O . GLU A 1 88 ? -22.399 -6.567 16.591 1.00 60.12 88 GLU A O 1
ATOM 725 N N . SER A 1 89 ? -22.573 -6.477 18.831 1.00 59.41 89 SER A N 1
ATOM 726 C CA . SER A 1 89 ? -21.442 -5.561 19.059 1.00 59.41 89 SER A CA 1
ATOM 727 C C . SER A 1 89 ? -20.129 -6.261 19.427 1.00 59.41 89 SER A C 1
ATOM 729 O O . SER A 1 89 ? -19.087 -5.609 19.395 1.00 59.41 89 SER A O 1
ATOM 731 N N . LYS A 1 90 ? -20.187 -7.544 19.806 1.00 57.44 90 LYS A N 1
ATOM 732 C CA . LYS A 1 90 ? -19.0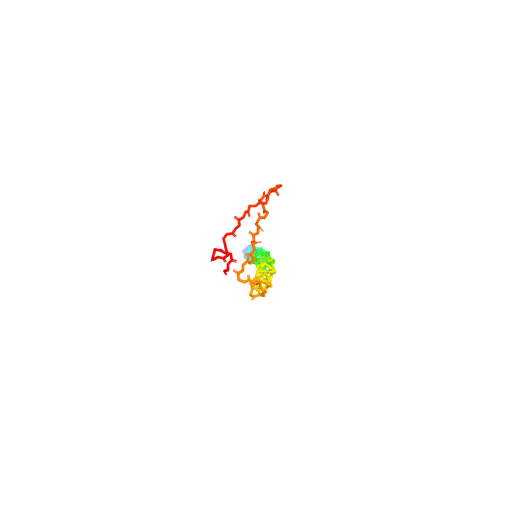29 -8.413 20.073 1.00 57.44 90 LYS A CA 1
ATOM 733 C C . LYS A 1 90 ? -18.601 -9.154 18.812 1.00 57.44 90 LYS A C 1
ATOM 735 O O . LYS A 1 90 ? -17.376 -9.361 18.669 1.00 57.44 90 LYS A O 1
#